Protein AF-A0A7V5T7K9-F1 (afdb_monomer_lite)

Sequence (79 aa):
MVTLTRSCSLCHRELTIPLPERNPSEDLQLLSHAAIACADCVQRLGQHPEDRYVVLLGAYYRKVGTVHVKIAPVGAFHG

Foldseek 3Di:
DDWDWDAQPPPRDIDIFDADPPPRPPLVVQVVPFHKHAQVVCVVQVHHQPDQWDADPQFIWGDGGGITTTDGGNPPPDD

Radius of gyration: 12.26 Å; chains: 1; bounding box: 28×28×36 Å

pLDDT: mean 87.42, std 11.7, range [48.0, 97.25]

Secondary structure (DSSP, 8-state):
--EEEEE-TTT--EEEEEPPSSSHHHHHHHHHHS-EEEHHHHHHTT--TT-SEEEETTEEEEEETTEEEEEEETTTT--

Structure (mmCIF, N/CA/C/O backbone):
data_AF-A0A7V5T7K9-F1
#
_entry.id   AF-A0A7V5T7K9-F1
#
loop_
_atom_site.group_PDB
_atom_site.id
_atom_site.type_symbol
_atom_site.label_atom_id
_atom_site.label_alt_id
_atom_site.label_comp_id
_atom_site.label_asym_id
_atom_site.label_entity_id
_atom_site.label_seq_id
_atom_site.pdbx_PDB_ins_code
_atom_site.Cartn_x
_atom_site.Cartn_y
_atom_site.Cartn_z
_atom_site.occupancy
_atom_site.B_iso_or_equiv
_atom_site.auth_seq_id
_atom_site.auth_comp_id
_atom_site.auth_asym_id
_atom_site.auth_atom_id
_atom_site.pdbx_PDB_model_num
ATOM 1 N N . MET A 1 1 ? -2.765 9.669 19.562 1.00 67.81 1 MET A N 1
ATOM 2 C CA . MET A 1 1 ? -2.692 8.748 18.408 1.00 67.81 1 MET A CA 1
ATOM 3 C C . MET A 1 1 ? -3.770 9.118 17.400 1.00 67.81 1 MET A C 1
ATOM 5 O O . MET A 1 1 ? -4.949 8.985 17.707 1.00 67.81 1 MET A O 1
ATOM 9 N N . VAL A 1 2 ? -3.379 9.663 16.246 1.00 78.75 2 VAL A N 1
ATOM 10 C CA . VAL A 1 2 ? -4.315 10.022 15.166 1.00 78.75 2 VAL A CA 1
ATOM 11 C C . VAL A 1 2 ? -4.489 8.804 14.262 1.00 78.75 2 VAL A C 1
ATOM 13 O O . VAL A 1 2 ? -3.523 8.091 13.986 1.00 78.75 2 VAL A O 1
ATOM 16 N N . THR A 1 3 ? -5.717 8.546 13.823 1.00 85.56 3 THR A N 1
ATOM 17 C CA . THR A 1 3 ? -6.022 7.481 12.862 1.00 85.56 3 THR A CA 1
ATOM 18 C C . THR A 1 3 ? -6.616 8.081 11.599 1.00 85.56 3 THR A C 1
ATOM 20 O O . THR A 1 3 ? -7.285 9.113 11.648 1.00 85.56 3 THR A O 1
ATOM 23 N N . LEU A 1 4 ? -6.342 7.443 10.465 1.00 87.69 4 LEU A N 1
ATOM 24 C CA . LEU A 1 4 ? -6.922 7.789 9.175 1.00 87.69 4 LEU A CA 1
ATOM 25 C C . LEU A 1 4 ? -7.639 6.563 8.613 1.00 87.69 4 LEU A C 1
ATOM 27 O O . LEU A 1 4 ? -7.055 5.481 8.551 1.00 87.69 4 LEU A O 1
ATOM 31 N N . THR A 1 5 ? -8.877 6.745 8.163 1.00 91.12 5 THR A N 1
ATOM 32 C CA . THR A 1 5 ? -9.623 5.696 7.463 1.00 91.12 5 THR A CA 1
ATOM 33 C C . THR A 1 5 ? -9.452 5.859 5.962 1.00 91.12 5 THR A C 1
ATOM 35 O O . THR A 1 5 ? -9.692 6.933 5.407 1.00 91.12 5 THR A O 1
ATOM 38 N N . ARG A 1 6 ? -9.026 4.789 5.291 1.00 92.75 6 ARG A N 1
ATOM 39 C CA . ARG A 1 6 ? -8.856 4.740 3.833 1.00 92.75 6 ARG A CA 1
ATOM 40 C C . ARG A 1 6 ? -9.293 3.381 3.310 1.00 92.75 6 ARG A C 1
ATOM 42 O O . ARG A 1 6 ? -9.134 2.372 3.991 1.00 92.75 6 ARG A O 1
ATOM 49 N N . SER A 1 7 ? -9.779 3.334 2.078 1.00 95.06 7 SER A N 1
ATOM 50 C CA . SER A 1 7 ? -10.113 2.073 1.416 1.00 95.06 7 SER A CA 1
ATOM 51 C C . SER A 1 7 ? -8.920 1.534 0.631 1.00 95.06 7 SER A C 1
ATOM 53 O O . SER A 1 7 ? -8.222 2.282 -0.056 1.00 95.06 7 SER A O 1
ATOM 55 N N . CYS A 1 8 ? -8.701 0.221 0.691 1.00 96.06 8 CYS A N 1
ATOM 56 C CA . CYS A 1 8 ? -7.776 -0.461 -0.208 1.00 96.06 8 CYS A CA 1
ATOM 57 C C . CYS A 1 8 ? -8.214 -0.253 -1.663 1.00 96.06 8 CYS A C 1
ATOM 59 O O . CYS A 1 8 ? -9.353 -0.537 -2.018 1.00 96.06 8 CYS A O 1
ATOM 61 N N . SER A 1 9 ? -7.299 0.159 -2.532 1.00 96.12 9 SER A N 1
ATOM 62 C CA . SER A 1 9 ? -7.593 0.433 -3.948 1.00 96.12 9 SER A CA 1
ATOM 63 C C . SER A 1 9 ? -7.823 -0.840 -4.770 1.00 96.12 9 SER A C 1
ATOM 65 O O . SER A 1 9 ? -8.242 -0.752 -5.915 1.00 96.12 9 SER A O 1
ATOM 67 N N . LEU A 1 10 ? -7.506 -2.011 -4.204 1.00 95.12 10 LEU A N 1
ATOM 68 C CA . LEU A 1 10 ? -7.578 -3.307 -4.885 1.00 95.12 10 LEU A CA 1
ATOM 69 C C . LEU A 1 10 ? -8.798 -4.131 -4.464 1.00 95.12 10 LEU A C 1
ATOM 71 O O . LEU A 1 10 ? -9.394 -4.809 -5.290 1.00 95.12 10 LEU A O 1
ATOM 75 N N . CYS A 1 11 ? -9.164 -4.095 -3.179 1.00 96.19 11 CYS A N 1
ATOM 76 C CA . CYS A 1 11 ? -10.286 -4.874 -2.643 1.00 96.19 11 CYS A CA 1
ATOM 77 C C . CYS A 1 11 ? -11.390 -4.021 -2.011 1.00 96.19 11 CYS A C 1
ATOM 79 O O . CYS A 1 11 ? -12.341 -4.579 -1.473 1.00 96.19 11 CYS A O 1
ATOM 81 N N . HIS A 1 12 ? -11.251 -2.692 -2.022 1.00 96.19 12 HIS A N 1
ATOM 82 C CA . HIS A 1 12 ? -12.203 -1.715 -1.476 1.00 96.19 12 HIS A CA 1
ATOM 83 C C . HIS A 1 12 ? -12.531 -1.853 0.019 1.00 96.19 12 HIS A C 1
ATOM 85 O O . HIS A 1 12 ? -13.354 -1.104 0.538 1.00 96.19 12 HIS A O 1
ATOM 91 N N . ARG A 1 13 ? -11.845 -2.744 0.744 1.00 96.06 13 ARG A N 1
ATOM 92 C CA . ARG A 1 13 ? -11.956 -2.878 2.199 1.00 96.06 13 ARG A CA 1
ATOM 93 C C . ARG A 1 13 ? -11.496 -1.597 2.886 1.00 96.06 13 ARG A C 1
ATOM 95 O O . ARG A 1 13 ? -10.419 -1.091 2.566 1.00 96.06 13 ARG A O 1
ATOM 102 N N . GLU A 1 14 ? -12.277 -1.111 3.842 1.00 95.50 14 GLU A N 1
ATOM 103 C CA . GLU A 1 14 ? -11.873 -0.012 4.718 1.00 95.50 14 GLU A CA 1
ATOM 104 C C . GLU A 1 14 ? -10.771 -0.455 5.685 1.00 95.50 14 GLU A C 1
ATOM 106 O O . GLU A 1 14 ? -10.786 -1.566 6.220 1.00 95.50 14 GLU A O 1
ATOM 111 N N . LEU A 1 15 ? -9.792 0.423 5.884 1.00 93.19 15 LEU A N 1
ATOM 112 C CA . LEU A 1 15 ? -8.619 0.206 6.716 1.00 93.19 15 LEU A CA 1
ATOM 113 C C . LEU A 1 15 ? -8.464 1.395 7.656 1.00 93.19 15 LEU A C 1
ATOM 115 O O . LEU A 1 15 ? -8.436 2.544 7.211 1.00 93.19 15 LEU A O 1
ATOM 119 N N . THR A 1 16 ? -8.297 1.104 8.941 1.00 92.44 16 THR A N 1
ATOM 120 C CA . THR A 1 16 ? -7.929 2.101 9.947 1.00 92.44 16 THR A CA 1
ATOM 121 C C . THR A 1 16 ? -6.416 2.113 10.085 1.00 92.44 16 THR A C 1
ATOM 123 O O . THR A 1 16 ? -5.815 1.140 10.545 1.00 92.44 16 THR A O 1
ATOM 126 N N . ILE A 1 17 ? -5.792 3.210 9.669 1.00 89.25 17 ILE A N 1
ATOM 127 C CA . ILE A 1 17 ? -4.339 3.350 9.611 1.00 89.25 17 ILE A CA 1
ATOM 128 C C . ILE A 1 17 ? -3.894 4.206 10.798 1.00 89.25 17 ILE A C 1
ATOM 130 O O . ILE A 1 17 ? -4.284 5.376 10.883 1.00 89.25 17 ILE A O 1
ATOM 134 N N . PRO A 1 18 ? -3.095 3.659 11.727 1.00 85.44 18 PRO A N 1
ATOM 135 C CA . PRO A 1 18 ? -2.495 4.455 12.78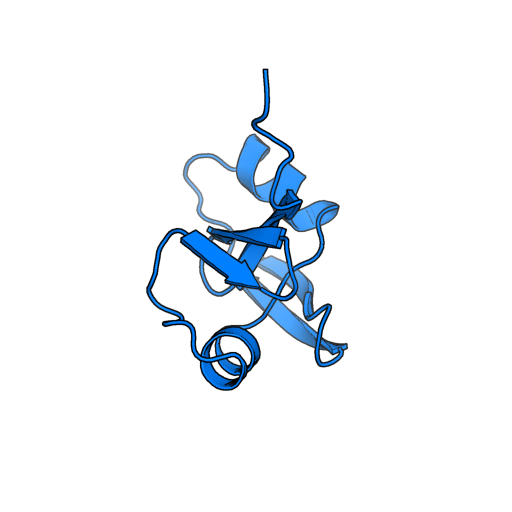4 1.00 85.44 18 PRO A CA 1
ATOM 136 C C . PRO A 1 18 ? -1.364 5.308 12.205 1.00 85.44 18 PRO A C 1
ATOM 138 O O . PRO A 1 18 ? -0.448 4.786 11.568 1.00 85.44 18 PRO A O 1
ATOM 141 N N . LEU A 1 19 ? -1.423 6.621 12.421 1.00 77.06 19 LEU A N 1
ATOM 142 C CA . LEU A 1 19 ? -0.377 7.530 11.959 1.00 77.06 19 LEU A CA 1
ATOM 143 C C . LEU A 1 19 ? 0.773 7.562 12.977 1.00 77.06 19 LEU A C 1
ATOM 145 O O . LEU A 1 19 ? 0.511 7.744 14.172 1.00 77.06 19 LEU A O 1
ATOM 149 N N . PRO A 1 20 ? 2.036 7.394 12.543 1.00 68.06 20 PRO A N 1
ATOM 150 C CA . PRO A 1 20 ? 3.180 7.537 13.433 1.00 68.06 20 PRO A CA 1
ATOM 151 C C . PRO A 1 20 ? 3.324 8.993 13.906 1.00 68.06 20 PRO A C 1
ATOM 153 O O . PRO A 1 20 ? 3.153 9.934 13.136 1.00 68.06 20 PRO A O 1
ATOM 156 N N . GLU A 1 21 ? 3.671 9.192 15.183 1.00 62.94 21 GLU A N 1
ATOM 157 C CA . GLU A 1 21 ? 3.872 10.533 15.767 1.00 62.94 21 GLU A CA 1
ATOM 158 C C . GLU A 1 21 ? 5.152 11.226 15.258 1.00 62.94 21 GLU A C 1
ATOM 160 O O . GLU A 1 21 ? 5.286 12.444 15.359 1.00 62.94 21 GLU A O 1
ATOM 165 N N . ARG A 1 22 ? 6.096 10.467 14.680 1.00 58.31 22 ARG A N 1
ATOM 166 C CA . ARG A 1 22 ? 7.323 10.986 14.056 1.00 58.31 22 ARG A CA 1
ATOM 167 C C . ARG A 1 22 ? 7.131 11.074 12.536 1.00 58.31 22 ARG A C 1
ATOM 169 O O . ARG A 1 22 ? 6.862 10.056 11.916 1.00 58.31 22 ARG A O 1
ATOM 176 N N . ASN A 1 23 ? 7.333 12.266 11.962 1.00 59.84 23 ASN A N 1
ATOM 177 C CA . ASN A 1 23 ? 7.114 12.636 10.545 1.00 59.84 23 ASN A CA 1
ATOM 178 C C . ASN A 1 23 ? 5.652 12.637 10.048 1.00 59.84 23 ASN A C 1
ATOM 180 O O . ASN A 1 23 ? 5.351 12.059 9.005 1.00 59.84 23 ASN A O 1
ATOM 184 N N . PRO A 1 24 ? 4.735 13.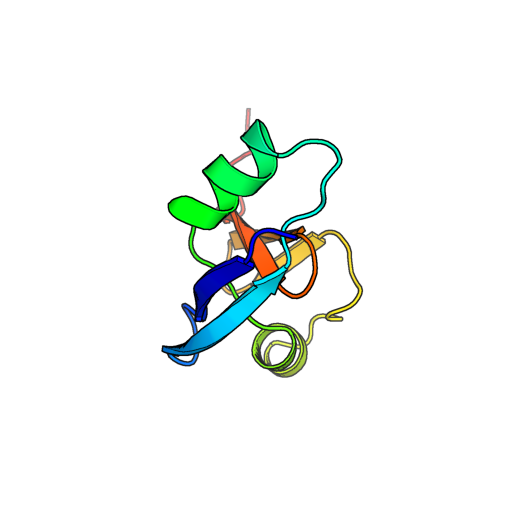355 10.723 1.00 63.28 24 PRO A N 1
ATOM 185 C CA . PRO A 1 24 ? 3.334 13.376 10.325 1.00 63.28 24 PRO A CA 1
ATOM 186 C C . PRO A 1 24 ? 3.120 13.979 8.930 1.00 63.28 24 PRO A C 1
ATOM 188 O O . PRO A 1 24 ? 2.274 13.491 8.205 1.00 63.28 24 PRO A O 1
ATOM 191 N N . SER A 1 25 ? 3.869 14.998 8.503 1.00 69.44 25 SER A N 1
ATOM 192 C CA . SER A 1 25 ? 3.486 15.776 7.315 1.00 69.44 25 SER A CA 1
ATOM 193 C C . SER A 1 25 ? 3.616 15.020 5.983 1.00 69.44 25 SER A C 1
ATOM 195 O O . SER A 1 25 ? 2.665 15.011 5.208 1.00 69.44 25 SER A O 1
ATOM 197 N N . GLU A 1 26 ? 4.755 14.369 5.710 1.00 74.44 26 GLU A N 1
ATOM 198 C CA . GLU A 1 26 ? 4.991 13.670 4.429 1.00 74.44 26 GLU A CA 1
ATOM 199 C C . GLU A 1 26 ? 4.147 12.390 4.318 1.00 74.44 26 GLU A C 1
ATOM 201 O O . GLU A 1 26 ? 3.455 12.178 3.319 1.00 74.44 26 GLU A O 1
ATOM 206 N N . ASP A 1 27 ? 4.152 11.556 5.364 1.00 73.81 27 ASP A N 1
ATOM 207 C CA . ASP A 1 27 ? 3.388 10.306 5.385 1.00 73.81 27 ASP A CA 1
ATOM 208 C C . ASP A 1 27 ? 1.878 10.569 5.343 1.00 73.81 27 ASP A C 1
ATOM 210 O O . ASP A 1 27 ? 1.156 9.882 4.618 1.00 73.81 27 ASP A O 1
ATOM 214 N N . LEU A 1 28 ? 1.384 11.597 6.045 1.00 76.56 28 LEU A N 1
ATOM 215 C CA . LEU A 1 28 ? -0.025 11.993 5.980 1.00 76.56 28 LEU A CA 1
ATOM 216 C C . LEU A 1 28 ? -0.402 12.505 4.587 1.00 76.56 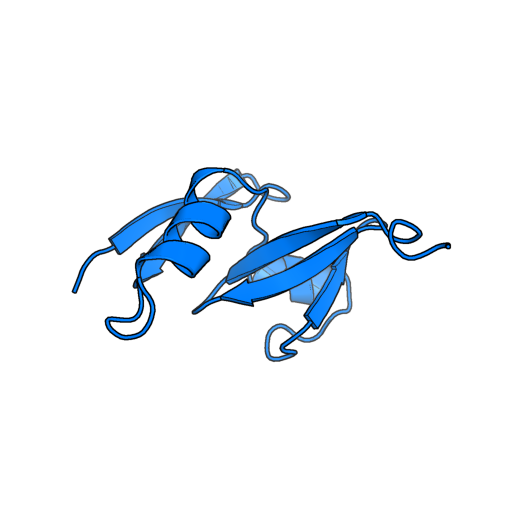28 LEU A C 1
ATOM 218 O O . LEU A 1 28 ? -1.485 12.183 4.092 1.00 76.56 28 LEU A O 1
ATOM 222 N N . GLN A 1 29 ? 0.475 13.273 3.937 1.00 79.69 29 GLN A N 1
ATOM 223 C CA . GLN A 1 29 ? 0.222 13.789 2.593 1.00 79.69 29 GLN A CA 1
ATOM 224 C C . GLN A 1 29 ? 0.107 12.650 1.572 1.00 79.69 29 GLN A C 1
ATOM 226 O O . GLN A 1 29 ? -0.842 12.639 0.776 1.00 79.69 29 GLN A O 1
ATOM 231 N N . LEU A 1 30 ? 1.012 11.665 1.650 1.00 81.31 30 LEU A N 1
ATOM 232 C CA . LEU A 1 30 ? 0.971 10.442 0.847 1.00 81.31 30 LEU A CA 1
ATOM 233 C C . LEU A 1 30 ? -0.309 9.643 1.118 1.00 81.31 30 LEU A C 1
ATOM 235 O O . LEU A 1 30 ? -1.047 9.321 0.186 1.00 81.31 30 LEU A O 1
ATOM 239 N N . LEU A 1 31 ? -0.612 9.371 2.388 1.00 83.19 31 LEU A N 1
ATOM 240 C CA . LEU A 1 31 ? -1.778 8.582 2.791 1.00 83.19 31 LEU A CA 1
ATOM 241 C C . LEU A 1 31 ? -3.114 9.229 2.411 1.00 83.19 31 LEU A C 1
ATOM 243 O O . LEU A 1 31 ? -4.069 8.506 2.124 1.00 83.19 31 LEU A O 1
ATOM 247 N N . SER A 1 32 ? -3.193 10.561 2.383 1.00 82.62 32 SER A N 1
ATOM 248 C CA . SER A 1 32 ? -4.441 11.280 2.091 1.00 82.62 32 SER A CA 1
ATOM 249 C C . SER A 1 32 ? -4.849 11.193 0.618 1.00 82.62 32 SER A C 1
ATOM 251 O O . SER A 1 32 ? -6.038 11.101 0.315 1.00 82.62 32 SER A O 1
ATOM 253 N N . HIS A 1 33 ? -3.883 11.175 -0.305 1.00 84.81 33 HIS A N 1
ATOM 254 C CA . HIS A 1 33 ? -4.166 11.307 -1.740 1.00 84.81 33 HIS A CA 1
ATOM 255 C C . HIS A 1 33 ? -3.846 10.045 -2.537 1.00 84.81 33 HIS A C 1
ATOM 257 O O . HIS A 1 33 ? -4.587 9.696 -3.456 1.00 84.81 33 HIS A O 1
ATOM 263 N N . ALA A 1 34 ? -2.779 9.326 -2.193 1.00 89.94 34 ALA A N 1
ATOM 264 C CA . ALA A 1 34 ? -2.297 8.233 -3.022 1.00 89.94 34 ALA A CA 1
ATOM 265 C C . ALA A 1 34 ? -3.098 6.941 -2.822 1.00 89.94 34 ALA A C 1
ATOM 267 O O . ALA A 1 34 ? -3.588 6.636 -1.733 1.00 89.94 34 ALA A O 1
ATOM 268 N N . ALA A 1 35 ? -3.203 6.153 -3.891 1.00 94.31 35 ALA A N 1
ATOM 269 C CA . ALA A 1 35 ? -3.781 4.818 -3.842 1.00 94.31 35 ALA A CA 1
ATOM 270 C C . ALA A 1 35 ? -3.040 3.950 -2.812 1.00 94.31 35 ALA A C 1
ATOM 272 O O . ALA A 1 35 ? -1.810 3.879 -2.829 1.00 94.31 35 ALA A O 1
ATOM 273 N N . ILE A 1 36 ? -3.787 3.267 -1.946 1.00 95.50 36 ILE A N 1
ATOM 274 C CA . ILE A 1 36 ? -3.227 2.350 -0.948 1.00 95.50 36 ILE A CA 1
ATOM 275 C C . ILE A 1 36 ? -3.599 0.895 -1.242 1.00 95.50 36 ILE A C 1
ATOM 277 O O . ILE A 1 36 ? -4.643 0.632 -1.843 1.00 95.50 36 ILE A O 1
ATOM 281 N N . ALA A 1 37 ? -2.775 -0.042 -0.788 1.00 96.88 37 ALA A N 1
ATOM 282 C CA . ALA A 1 37 ? -3.025 -1.478 -0.801 1.00 96.88 37 ALA A CA 1
ATOM 283 C C . ALA A 1 37 ? -2.883 -2.047 0.620 1.00 96.88 37 ALA A C 1
ATOM 285 O O . ALA A 1 37 ? -1.980 -1.660 1.362 1.00 96.88 37 ALA A O 1
ATOM 286 N N . CYS A 1 38 ? -3.783 -2.956 1.010 1.00 96.56 38 CYS A N 1
ATOM 287 C CA . CYS A 1 38 ? -3.666 -3.681 2.275 1.00 96.56 38 CYS A CA 1
ATOM 288 C C . CYS A 1 38 ? -2.681 -4.850 2.168 1.00 96.56 38 CYS A C 1
ATOM 290 O O . CYS A 1 38 ? -2.486 -5.404 1.083 1.00 96.56 38 CYS A O 1
ATOM 292 N N . ALA A 1 39 ? -2.151 -5.274 3.317 1.00 95.75 39 ALA A N 1
ATOM 293 C CA . ALA A 1 39 ? -1.270 -6.433 3.446 1.00 95.75 39 ALA A CA 1
ATOM 294 C C . ALA A 1 39 ? -1.829 -7.694 2.757 1.00 95.75 39 ALA A C 1
ATOM 296 O O . ALA A 1 39 ? -1.109 -8.342 2.002 1.00 95.75 39 ALA A O 1
ATOM 297 N N . ASP A 1 40 ? -3.126 -7.984 2.918 1.00 96.69 40 ASP A N 1
ATOM 298 C CA . ASP A 1 40 ? -3.770 -9.139 2.274 1.00 96.69 40 ASP A CA 1
ATOM 299 C C . ASP A 1 40 ? -3.660 -9.085 0.742 1.00 96.69 40 ASP A C 1
ATOM 301 O O . ASP A 1 40 ? -3.417 -10.100 0.091 1.00 96.69 40 ASP A O 1
ATOM 305 N N . CYS A 1 41 ? -3.842 -7.904 0.140 1.00 97.25 41 CYS A N 1
ATOM 306 C CA . CYS A 1 41 ? -3.732 -7.745 -1.311 1.00 97.25 41 CYS A CA 1
ATOM 307 C C . CYS A 1 41 ? -2.281 -7.825 -1.779 1.00 97.25 41 CYS A C 1
ATOM 309 O O . CYS A 1 41 ? -2.023 -8.410 -2.828 1.00 97.25 41 CYS A O 1
ATOM 311 N N . VAL A 1 42 ? -1.345 -7.278 -0.999 1.00 97.12 42 VAL A N 1
ATOM 312 C CA . VAL A 1 42 ? 0.095 -7.393 -1.268 1.00 97.12 42 VAL A CA 1
ATOM 313 C C . VAL A 1 42 ? 0.503 -8.869 -1.300 1.00 97.12 42 VAL A C 1
ATOM 315 O O . VAL A 1 42 ? 1.077 -9.320 -2.291 1.00 97.12 42 VAL A O 1
ATOM 318 N N . GLN A 1 43 ? 0.090 -9.646 -0.295 1.00 96.81 43 GLN A N 1
ATOM 319 C CA . GLN A 1 43 ? 0.354 -11.085 -0.231 1.00 96.81 43 GLN A CA 1
ATOM 320 C C . GLN A 1 43 ? -0.304 -11.860 -1.379 1.00 96.81 43 GLN A C 1
ATOM 322 O O . GLN A 1 43 ? 0.337 -12.702 -2.004 1.00 96.81 43 GLN A O 1
ATOM 327 N N . ARG A 1 44 ? -1.575 -11.573 -1.694 1.00 96.69 44 ARG A N 1
ATOM 328 C CA . ARG A 1 44 ? -2.295 -12.230 -2.803 1.00 96.69 44 ARG A CA 1
ATOM 329 C C . ARG A 1 44 ? -1.668 -11.962 -4.170 1.00 96.69 44 ARG A C 1
ATOM 331 O O . ARG A 1 44 ? -1.795 -12.797 -5.057 1.00 96.69 44 ARG A O 1
ATOM 338 N N . LEU A 1 45 ? -0.999 -10.822 -4.334 1.00 95.56 45 LEU A N 1
ATOM 339 C CA . LEU A 1 45 ? -0.251 -10.470 -5.542 1.00 95.56 45 LEU A CA 1
ATOM 340 C C . LEU A 1 45 ? 1.197 -10.996 -5.530 1.00 95.56 45 LEU A C 1
ATOM 342 O O . LEU A 1 45 ? 1.981 -10.635 -6.405 1.00 95.56 45 LEU A O 1
ATOM 346 N N . GLY A 1 46 ? 1.550 -11.855 -4.568 1.00 94.94 46 GLY A N 1
ATOM 347 C CA . GLY A 1 46 ? 2.842 -12.542 -4.508 1.00 94.94 46 GLY A CA 1
ATOM 348 C C . GLY A 1 46 ? 3.985 -11.716 -3.917 1.00 94.94 46 GLY A C 1
ATOM 349 O O . GLY A 1 46 ? 5.139 -12.104 -4.063 1.00 94.94 46 GLY A O 1
ATOM 350 N N . GLN A 1 47 ? 3.687 -10.590 -3.266 1.00 96.25 47 GLN A N 1
ATOM 351 C CA . GLN A 1 47 ? 4.674 -9.738 -2.595 1.00 96.25 47 GLN A CA 1
ATOM 352 C C . GLN A 1 47 ? 4.651 -9.981 -1.081 1.00 96.25 47 GLN A C 1
ATOM 354 O O . GLN A 1 47 ? 3.611 -10.351 -0.529 1.00 96.25 47 GLN A O 1
ATOM 359 N N . HIS A 1 48 ? 5.758 -9.737 -0.375 1.00 95.75 48 HIS A N 1
ATOM 360 C CA . HIS A 1 48 ? 5.754 -9.855 1.083 1.00 95.75 48 HIS A CA 1
ATOM 361 C C . HIS A 1 48 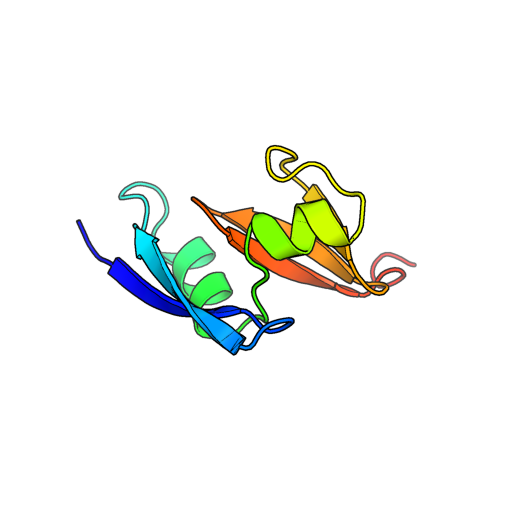? 5.206 -8.570 1.728 1.00 95.75 48 HIS A C 1
ATOM 363 O O . HIS A 1 48 ? 5.754 -7.490 1.514 1.00 95.75 48 HIS A O 1
ATOM 369 N N . PRO A 1 49 ? 4.154 -8.644 2.568 1.00 94.12 49 PRO A N 1
ATOM 370 C CA . PRO A 1 49 ? 3.590 -7.462 3.234 1.00 94.12 49 PRO A CA 1
ATOM 371 C C . PRO A 1 49 ? 4.570 -6.732 4.159 1.00 94.12 49 PRO A C 1
ATOM 373 O O . PRO A 1 49 ? 4.382 -5.559 4.482 1.00 94.12 49 PRO A O 1
ATOM 376 N N . GLU A 1 50 ? 5.620 -7.422 4.593 1.00 94.94 50 GLU A N 1
ATOM 377 C CA . GLU A 1 50 ? 6.648 -6.844 5.447 1.00 94.94 50 GLU A CA 1
ATOM 378 C C . GLU A 1 50 ? 7.718 -6.069 4.676 1.00 94.94 50 GLU A C 1
ATOM 380 O O . GLU A 1 50 ? 8.427 -5.262 5.279 1.00 94.94 50 GLU A O 1
ATOM 385 N N . ASP A 1 51 ? 7.770 -6.217 3.351 1.00 95.12 51 ASP A N 1
ATOM 386 C CA . ASP A 1 51 ? 8.724 -5.495 2.525 1.00 95.12 51 ASP A CA 1
ATOM 387 C C . ASP A 1 51 ? 8.439 -3.995 2.549 1.00 95.12 51 ASP A C 1
ATOM 389 O O . ASP A 1 51 ? 7.306 -3.525 2.382 1.00 95.12 51 ASP A O 1
ATOM 393 N N . ARG A 1 52 ? 9.515 -3.220 2.726 1.00 93.25 52 ARG A N 1
ATOM 394 C CA . ARG A 1 52 ? 9.454 -1.755 2.745 1.00 93.25 52 ARG A CA 1
ATOM 395 C C . ARG A 1 52 ? 8.965 -1.184 1.414 1.00 93.25 52 ARG A C 1
ATOM 397 O O . ARG A 1 52 ? 8.306 -0.145 1.413 1.00 93.25 52 ARG A O 1
ATOM 404 N N . TYR A 1 53 ? 9.296 -1.837 0.305 1.00 94.88 53 TYR A N 1
ATOM 405 C CA . TYR A 1 53 ? 8.869 -1.461 -1.036 1.00 94.88 53 TYR A CA 1
ATOM 406 C C . TYR A 1 53 ? 8.415 -2.699 -1.794 1.00 94.88 53 TYR A C 1
ATOM 408 O O . TYR A 1 53 ? 9.087 -3.722 -1.745 1.00 94.88 53 TYR A O 1
ATOM 416 N N . VAL A 1 54 ? 7.308 -2.581 -2.520 1.00 96.25 54 VAL A N 1
ATOM 417 C CA . VAL A 1 54 ? 6.753 -3.657 -3.350 1.00 96.25 54 VAL A CA 1
ATOM 418 C C . VAL A 1 54 ? 6.318 -3.100 -4.698 1.00 96.25 54 VAL A C 1
ATOM 420 O O . VAL A 1 54 ? 6.031 -1.905 -4.826 1.00 96.25 54 VAL A O 1
ATOM 423 N N . VAL A 1 55 ? 6.242 -3.963 -5.708 1.00 95.56 55 VAL A N 1
ATOM 424 C CA . VAL A 1 55 ? 5.683 -3.615 -7.017 1.00 95.56 55 VAL A CA 1
ATOM 425 C C . VAL A 1 55 ? 4.351 -4.329 -7.187 1.00 95.56 55 VAL A C 1
ATOM 427 O O . VAL A 1 55 ? 4.291 -5.555 -7.165 1.00 95.56 55 VAL A O 1
ATOM 430 N N . LEU A 1 56 ? 3.280 -3.559 -7.369 1.00 95.06 56 LEU A N 1
ATOM 431 C CA . LEU A 1 56 ? 1.926 -4.072 -7.571 1.00 95.06 56 LEU A CA 1
ATOM 432 C C . LEU A 1 56 ? 1.366 -3.467 -8.853 1.00 95.06 56 LEU A C 1
ATOM 434 O O . LEU A 1 56 ? 1.347 -2.246 -9.000 1.00 95.06 56 LEU A O 1
ATOM 438 N N . LEU A 1 57 ? 0.908 -4.318 -9.775 1.00 92.56 57 LEU A N 1
ATOM 439 C CA . LEU A 1 57 ? 0.221 -3.906 -11.008 1.00 92.56 57 LEU A CA 1
ATOM 440 C C . LEU A 1 57 ? 0.965 -2.801 -11.792 1.00 92.56 57 LEU A C 1
ATOM 442 O O . LEU A 1 57 ? 0.361 -1.836 -12.253 1.00 92.56 57 LEU A O 1
ATOM 446 N N . GLY A 1 58 ? 2.293 -2.915 -11.904 1.00 92.56 58 GLY A N 1
ATOM 447 C CA . GLY A 1 58 ? 3.111 -1.940 -12.632 1.00 92.56 58 GLY A CA 1
ATOM 448 C C . GLY A 1 58 ? 3.326 -0.608 -11.903 1.00 92.56 58 GLY A C 1
ATOM 449 O O . GLY A 1 58 ? 3.651 0.388 -12.544 1.00 92.56 58 GLY A O 1
ATOM 450 N N . ALA A 1 59 ? 3.169 -0.556 -10.580 1.00 94.44 59 ALA A N 1
ATOM 451 C CA . ALA A 1 59 ? 3.512 0.610 -9.771 1.00 94.44 59 ALA A CA 1
ATOM 452 C C . ALA A 1 59 ? 4.303 0.236 -8.511 1.00 94.44 59 ALA A C 1
ATOM 454 O O . ALA A 1 59 ? 4.105 -0.830 -7.931 1.00 94.44 59 ALA A O 1
ATOM 455 N N . TYR A 1 60 ? 5.184 1.138 -8.084 1.00 95.00 60 TYR A N 1
ATOM 456 C CA . TYR A 1 60 ? 5.911 1.058 -6.825 1.00 95.00 60 TYR A CA 1
ATOM 457 C C . TYR A 1 60 ? 5.028 1.519 -5.674 1.00 95.00 60 TYR A C 1
ATOM 459 O O . TYR A 1 60 ? 4.405 2.586 -5.735 1.00 95.00 60 TYR A O 1
ATOM 467 N N . TYR A 1 61 ? 5.040 0.744 -4.598 1.00 95.56 61 TYR A N 1
ATOM 468 C CA . TYR A 1 61 ? 4.395 1.083 -3.344 1.00 95.56 61 TYR A CA 1
ATOM 469 C C . TYR A 1 61 ? 5.407 1.051 -2.194 1.00 95.56 61 TYR A C 1
ATOM 471 O O . TYR A 1 61 ? 6.268 0.174 -2.151 1.00 95.56 61 TYR A O 1
ATOM 479 N N . ARG A 1 62 ? 5.285 1.988 -1.249 1.00 93.62 62 ARG A N 1
ATOM 480 C CA . ARG A 1 62 ? 6.072 2.066 -0.004 1.00 93.62 62 ARG A CA 1
ATOM 481 C C . ARG A 1 62 ? 5.213 1.636 1.179 1.00 93.62 62 ARG A C 1
ATOM 483 O O . ARG A 1 62 ? 4.087 2.114 1.305 1.00 93.62 62 ARG A O 1
ATOM 490 N N . LYS A 1 63 ? 5.737 0.795 2.069 1.00 92.56 63 LYS A N 1
ATOM 491 C CA . LYS A 1 63 ? 5.081 0.46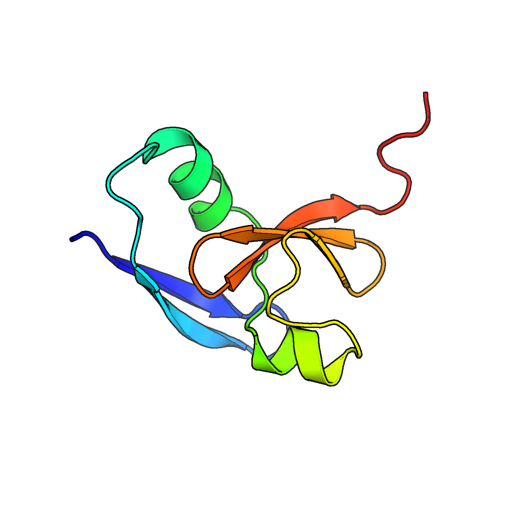7 3.340 1.00 92.56 63 LYS A CA 1
ATOM 492 C C . LYS A 1 63 ? 5.065 1.700 4.248 1.00 92.56 63 LYS A C 1
ATOM 494 O O . LYS A 1 63 ? 6.116 2.270 4.540 1.00 92.56 63 LYS A O 1
ATOM 499 N N . VAL A 1 64 ? 3.877 2.100 4.690 1.00 89.75 64 VAL A N 1
ATOM 500 C CA . VAL A 1 64 ? 3.637 3.178 5.656 1.00 89.75 64 VAL A CA 1
ATOM 501 C C . VAL A 1 64 ? 2.697 2.626 6.722 1.00 89.75 64 VAL A C 1
ATOM 503 O O . VAL A 1 64 ? 1.521 2.363 6.465 1.00 89.75 64 VAL A O 1
ATOM 506 N N . GLY A 1 65 ? 3.234 2.389 7.920 1.00 87.69 65 GLY A N 1
ATOM 507 C CA . GLY A 1 65 ? 2.511 1.687 8.978 1.00 87.69 65 GLY A CA 1
ATOM 508 C C . GLY A 1 65 ? 2.095 0.280 8.533 1.00 87.69 65 GLY A C 1
ATOM 509 O O . GLY A 1 65 ? 2.942 -0.577 8.282 1.00 87.69 65 GLY A O 1
ATOM 510 N N . THR A 1 66 ? 0.785 0.052 8.438 1.00 89.44 66 THR A N 1
ATOM 511 C CA . THR A 1 66 ? 0.170 -1.247 8.109 1.00 89.44 66 THR A CA 1
ATOM 512 C C . THR A 1 66 ? -0.297 -1.368 6.655 1.00 89.44 66 THR A C 1
ATOM 514 O O . THR A 1 66 ? -0.905 -2.375 6.287 1.00 89.44 66 THR A O 1
ATOM 517 N N . VAL A 1 67 ? -0.039 -0.357 5.821 1.00 93.75 67 VAL A N 1
ATOM 518 C CA . VAL A 1 67 ? -0.475 -0.322 4.418 1.00 93.75 67 VAL A CA 1
ATOM 519 C C . VAL A 1 67 ? 0.679 -0.014 3.478 1.00 93.75 67 VAL A C 1
ATOM 521 O O . VAL A 1 67 ? 1.721 0.494 3.888 1.00 93.75 67 VAL A O 1
ATOM 524 N N . HIS A 1 68 ? 0.465 -0.260 2.191 1.00 95.44 68 HIS A N 1
ATOM 525 C CA . HIS A 1 68 ? 1.394 0.104 1.129 1.00 95.44 68 HIS A CA 1
ATOM 526 C C . HIS A 1 68 ? 0.798 1.240 0.309 1.00 95.44 68 HIS A C 1
ATOM 528 O O . HIS A 1 68 ? -0.314 1.123 -0.200 1.00 95.44 68 HIS A O 1
ATOM 534 N N . VAL A 1 69 ? 1.525 2.343 0.174 1.00 94.94 69 VAL A N 1
ATOM 535 C CA . VAL A 1 69 ? 1.079 3.560 -0.512 1.00 94.94 69 VAL A CA 1
ATOM 536 C C . VAL A 1 69 ? 1.783 3.670 -1.855 1.00 94.94 69 VAL A C 1
ATOM 538 O O . VAL A 1 69 ? 3.005 3.550 -1.912 1.00 94.94 69 VAL A O 1
ATOM 541 N N . LYS A 1 70 ? 1.036 3.895 -2.937 1.00 95.00 70 LYS A N 1
ATOM 542 C CA . LYS A 1 70 ? 1.596 4.080 -4.281 1.00 95.00 70 LYS A CA 1
ATOM 543 C C . LYS A 1 70 ? 2.473 5.331 -4.305 1.00 95.00 70 LYS A C 1
ATOM 545 O O . LYS A 1 70 ? 1.988 6.412 -3.984 1.00 95.00 70 LYS A O 1
ATOM 550 N N . ILE A 1 71 ? 3.725 5.195 -4.732 1.00 92.88 71 ILE A N 1
ATOM 551 C CA . ILE A 1 71 ? 4.675 6.318 -4.815 1.00 92.88 71 ILE A CA 1
ATOM 552 C C . ILE A 1 71 ? 5.024 6.702 -6.256 1.00 92.88 71 ILE A C 1
ATOM 554 O O . ILE A 1 71 ? 5.286 7.868 -6.520 1.00 92.88 71 ILE A O 1
ATOM 558 N N . ALA A 1 72 ? 4.996 5.754 -7.199 1.00 91.25 72 ALA A N 1
ATOM 559 C CA . ALA A 1 72 ? 5.302 6.007 -8.610 1.00 91.25 72 ALA A CA 1
ATOM 560 C C . ALA A 1 72 ? 4.831 4.844 -9.504 1.00 91.25 72 ALA A C 1
ATOM 562 O O . ALA A 1 72 ? 4.735 3.714 -9.021 1.00 91.25 72 ALA A O 1
ATOM 563 N N . PRO 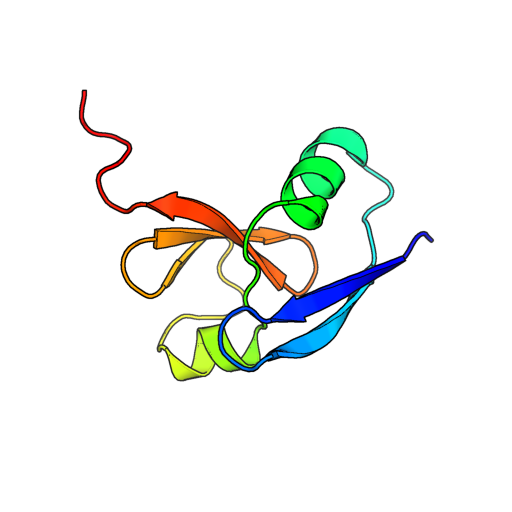A 1 73 ? 4.550 5.058 -10.802 1.00 90.38 73 PRO A N 1
ATOM 564 C CA . PRO A 1 73 ? 4.471 3.961 -11.765 1.00 90.38 73 PRO A CA 1
ATOM 565 C C . PRO A 1 73 ? 5.859 3.348 -12.028 1.00 90.38 73 PRO A C 1
ATOM 567 O O . PRO A 1 73 ? 6.887 4.017 -11.895 1.00 90.38 73 PRO A O 1
ATOM 570 N N . VAL A 1 74 ? 5.900 2.071 -12.409 1.00 86.25 74 VAL A N 1
ATOM 571 C CA . VAL A 1 74 ? 7.128 1.433 -12.904 1.00 86.25 74 VAL A CA 1
ATOM 572 C C . VAL A 1 74 ? 7.551 2.141 -14.191 1.00 86.25 74 VAL A C 1
ATOM 574 O O . VAL A 1 74 ? 6.717 2.423 -15.046 1.00 86.25 74 VAL A O 1
ATOM 577 N N . GLY A 1 75 ? 8.837 2.474 -14.299 1.00 79.06 75 GLY A N 1
ATOM 578 C CA . GLY A 1 75 ? 9.371 3.263 -15.413 1.00 79.06 75 GLY A CA 1
ATOM 579 C C . GLY A 1 75 ? 9.293 4.785 -15.231 1.00 79.06 75 GLY A C 1
ATOM 580 O O . GLY A 1 75 ? 9.738 5.515 -16.107 1.00 79.06 75 GLY A O 1
ATOM 581 N N . ALA A 1 76 ? 8.802 5.296 -14.095 1.00 75.88 76 ALA A N 1
ATOM 582 C CA . ALA A 1 76 ? 8.877 6.733 -13.792 1.00 75.88 76 ALA A CA 1
ATOM 583 C C . ALA A 1 76 ? 10.316 7.249 -13.602 1.00 75.88 76 ALA A C 1
ATOM 585 O O . ALA A 1 76 ? 10.560 8.443 -13.716 1.00 75.88 76 ALA A O 1
ATOM 586 N N . PHE A 1 77 ? 11.261 6.355 -13.300 1.00 65.00 77 PHE A N 1
ATOM 587 C CA . PHE A 1 77 ? 12.669 6.675 -13.056 1.00 65.00 77 PHE A CA 1
ATOM 588 C C . PHE A 1 77 ? 13.532 6.377 -14.291 1.00 65.00 77 PHE A C 1
ATOM 590 O O . PHE A 1 77 ? 14.553 5.698 -14.196 1.00 65.00 77 PHE A O 1
ATOM 597 N N . HIS A 1 78 ? 13.097 6.841 -15.462 1.00 54.16 78 HIS A N 1
ATOM 598 C CA . HIS A 1 78 ? 13.919 6.856 -16.669 1.00 54.16 78 HIS A CA 1
ATOM 599 C C . HIS A 1 78 ? 14.283 8.308 -17.010 1.00 54.16 78 HIS A C 1
ATOM 601 O O . HIS A 1 78 ? 13.459 9.007 -17.587 1.00 54.16 78 HIS A O 1
ATOM 607 N N . GLY A 1 79 ? 15.520 8.708 -16.683 1.00 48.00 79 GLY A N 1
ATOM 608 C CA . GLY A 1 79 ? 16.194 9.905 -17.213 1.00 48.00 79 GLY A CA 1
ATOM 609 C C . GLY A 1 79 ? 15.931 11.194 -16.458 1.00 48.00 79 GLY A C 1
ATOM 610 O O . GLY A 1 79 ? 14.973 11.896 -16.838 1.00 48.00 79 GLY A O 1
#